Protein AF-C3X3D4-F1 (afdb_monomer)

Solvent-accessible surface area (backbone atoms only — not comparable to full-atom values): 7066 Å² total; per-residue (Å²): 133,85,83,82,81,78,50,73,67,57,62,76,65,52,84,77,65,48,68,48,78,46,81,36,75,95,77,74,46,70,48,34,36,37,31,58,50,78,67,50,47,49,53,46,49,60,73,45,58,93,49,72,76,86,40,87,67,69,54,34,27,53,52,43,20,64,20,31,28,47,97,88,66,46,62,74,42,47,80,85,46,24,65,65,52,58,71,46,61,64,71,58,44,52,58,51,28,56,51,46,28,52,54,55,66,67,36,71,85,61,54,72,75,69,77,76,122

Structure (mmCIF, N/CA/C/O backbone):
data_AF-C3X3D4-F1
#
_entry.id   AF-C3X3D4-F1
#
loop_
_atom_site.group_PDB
_atom_site.id
_atom_site.type_symbol
_atom_site.label_atom_id
_atom_site.label_alt_id
_atom_site.label_comp_id
_atom_site.label_asym_id
_atom_site.label_entity_id
_atom_site.label_seq_id
_atom_site.pdbx_PDB_ins_code
_atom_site.Cartn_x
_atom_site.Cartn_y
_atom_site.Cartn_z
_atom_site.occupancy
_atom_site.B_iso_or_equiv
_atom_site.auth_seq_id
_atom_site.auth_comp_id
_atom_site.auth_asym_id
_atom_site.auth_atom_id
_atom_site.pdbx_PDB_model_num
ATOM 1 N N . MET A 1 1 ? -11.323 19.775 30.405 1.00 48.88 1 MET A N 1
ATOM 2 C CA . MET A 1 1 ? -11.805 18.625 29.609 1.00 48.88 1 MET A CA 1
ATOM 3 C C . MET A 1 1 ? -10.950 17.421 29.965 1.00 48.88 1 MET A C 1
ATOM 5 O O . MET A 1 1 ? -9.736 17.536 29.899 1.00 48.88 1 MET A O 1
ATOM 9 N N . GLY A 1 2 ? -11.553 16.330 30.446 1.00 62.31 2 GLY A N 1
ATOM 10 C CA . GLY A 1 2 ? -10.811 15.127 30.833 1.00 62.31 2 GLY A CA 1
ATOM 11 C C . GLY A 1 2 ? -10.296 14.389 29.601 1.00 62.31 2 GLY A C 1
ATOM 12 O O . GLY A 1 2 ? -11.075 14.089 28.698 1.00 62.31 2 GLY A O 1
ATOM 13 N N . VAL A 1 3 ? -8.994 14.119 29.557 1.00 70.62 3 VAL A N 1
ATOM 14 C CA . VAL A 1 3 ? -8.379 13.319 28.493 1.00 70.62 3 VAL A CA 1
ATOM 15 C C . VAL A 1 3 ? -8.874 11.880 28.635 1.00 70.62 3 VAL A C 1
ATOM 17 O O . VAL A 1 3 ? -8.678 11.249 29.673 1.00 70.62 3 VAL A O 1
ATOM 20 N N . ARG A 1 4 ? -9.545 11.359 27.605 1.00 79.44 4 ARG A N 1
ATOM 21 C CA . ARG A 1 4 ? -9.984 9.961 27.561 1.00 79.44 4 ARG A CA 1
ATOM 22 C C . ARG A 1 4 ? -8.821 9.120 27.035 1.00 79.44 4 ARG A C 1
ATOM 24 O O . ARG A 1 4 ? -8.538 9.140 25.843 1.00 79.44 4 ARG A O 1
ATOM 31 N N . LEU A 1 5 ? -8.125 8.421 27.928 1.00 83.50 5 LEU A N 1
ATOM 32 C CA . LEU A 1 5 ? -7.055 7.498 27.545 1.00 83.50 5 LEU A CA 1
ATOM 33 C C . LEU A 1 5 ? -7.665 6.246 26.901 1.00 83.50 5 LEU A C 1
ATOM 35 O O . LEU A 1 5 ? -8.581 5.639 27.460 1.00 83.50 5 LEU A O 1
ATOM 39 N N . LEU A 1 6 ? -7.171 5.871 25.721 1.00 84.25 6 LEU A N 1
ATOM 40 C CA . LEU A 1 6 ? -7.579 4.643 25.040 1.00 84.25 6 LEU A CA 1
ATOM 41 C C . LEU A 1 6 ? -6.879 3.430 25.664 1.00 84.25 6 LEU A C 1
ATOM 43 O O . LEU A 1 6 ? -5.719 3.495 26.069 1.00 84.25 6 LEU A O 1
ATOM 47 N N . SER A 1 7 ? -7.586 2.303 25.728 1.00 84.50 7 SER A N 1
ATOM 48 C CA . SER A 1 7 ? -7.010 1.020 26.133 1.00 84.50 7 SER A CA 1
ATOM 49 C C . SER A 1 7 ? -6.265 0.365 24.965 1.00 84.50 7 SER A C 1
ATOM 51 O O . SER A 1 7 ? -6.574 0.616 23.801 1.00 84.50 7 SER A O 1
ATOM 53 N N . LYS A 1 8 ? -5.318 -0.540 25.257 1.00 83.12 8 LYS A N 1
ATOM 54 C CA . LYS A 1 8 ? -4.573 -1.296 24.230 1.00 83.12 8 LYS A CA 1
ATOM 55 C C . LYS A 1 8 ? -5.503 -1.955 23.201 1.00 83.12 8 LYS A C 1
ATOM 57 O O . LYS A 1 8 ? -5.236 -1.885 22.010 1.00 83.12 8 LYS A O 1
ATOM 62 N N . ALA A 1 9 ? -6.601 -2.565 23.652 1.00 82.38 9 ALA A N 1
ATOM 63 C CA . ALA A 1 9 ? -7.581 -3.200 22.770 1.00 82.38 9 ALA A CA 1
ATOM 64 C C . ALA A 1 9 ? -8.336 -2.187 21.892 1.00 82.38 9 ALA A C 1
ATOM 66 O O . ALA A 1 9 ? -8.627 -2.490 20.741 1.00 82.38 9 ALA A O 1
ATOM 67 N N . ALA A 1 10 ? -8.615 -0.986 22.410 1.00 80.12 10 ALA A N 1
ATOM 68 C CA . ALA A 1 10 ? -9.251 0.074 21.632 1.00 80.12 10 ALA A CA 1
ATOM 69 C C . ALA A 1 10 ? -8.319 0.626 20.544 1.00 80.12 10 ALA A C 1
ATOM 71 O O . ALA A 1 10 ? -8.792 0.917 19.455 1.00 80.12 10 ALA A O 1
ATOM 72 N N . ILE A 1 11 ? -7.012 0.721 20.817 1.00 79.12 11 ILE A N 1
ATOM 73 C CA . ILE A 1 11 ? -6.010 1.152 19.830 1.00 79.12 11 ILE A CA 1
ATOM 74 C C . ILE A 1 11 ? -5.796 0.063 18.772 1.00 79.12 11 ILE A C 1
ATOM 76 O O . ILE A 1 11 ? -5.850 0.342 17.585 1.00 79.12 11 ILE A O 1
ATOM 80 N N . LEU A 1 12 ? -5.602 -1.195 19.182 1.00 75.62 12 LEU A N 1
ATOM 81 C CA . LEU A 1 12 ? -5.363 -2.302 18.243 1.00 75.62 12 LEU A CA 1
ATOM 82 C C . LEU A 1 12 ? -6.600 -2.687 17.416 1.00 75.62 12 LEU A C 1
ATOM 84 O O . LEU A 1 12 ? -6.458 -3.304 16.366 1.00 75.62 12 LEU A O 1
ATOM 88 N N . GLY A 1 13 ? -7.804 -2.379 17.904 1.00 69.31 13 GLY A N 1
ATOM 89 C CA . GLY A 1 13 ? -9.063 -2.630 17.201 1.00 69.31 13 GLY A CA 1
ATOM 90 C C . GLY A 1 13 ? -9.576 -1.440 16.391 1.00 69.31 13 GLY A C 1
ATOM 91 O O . GLY A 1 13 ? -10.616 -1.560 15.739 1.00 69.31 13 GLY A O 1
ATOM 92 N N . ALA A 1 14 ? -8.899 -0.293 16.448 1.00 74.00 14 ALA A N 1
ATOM 93 C CA . ALA A 1 14 ? -9.299 0.872 15.684 1.00 74.00 14 ALA A CA 1
ATOM 94 C C . ALA A 1 14 ? -9.028 0.635 14.190 1.00 74.00 14 ALA A C 1
ATOM 96 O O . ALA A 1 14 ? -7.987 0.127 13.782 1.00 74.00 14 ALA A O 1
ATOM 97 N N . LYS A 1 15 ? -10.024 0.956 13.360 1.00 64.38 15 LYS A N 1
ATOM 98 C CA . LYS A 1 15 ? -9.918 0.908 11.897 1.00 64.38 15 LYS A CA 1
ATOM 99 C C . LYS A 1 15 ? -9.552 2.297 11.389 1.00 64.38 15 LYS A C 1
ATOM 101 O O . LYS A 1 15 ? -10.358 2.957 10.743 1.00 64.38 15 LYS A O 1
ATOM 106 N N . ASP A 1 16 ? -8.363 2.756 11.754 1.00 66.31 16 ASP A N 1
ATOM 107 C CA . ASP A 1 16 ? -7.810 4.047 11.322 1.00 66.31 16 ASP A CA 1
ATOM 108 C C . ASP A 1 16 ? -7.097 3.961 9.965 1.00 66.31 16 ASP A C 1
ATOM 110 O O . ASP A 1 16 ? -6.826 4.986 9.340 1.00 66.31 16 ASP A O 1
ATOM 114 N N . ALA A 1 17 ? -6.863 2.748 9.456 1.00 68.69 17 ALA A N 1
ATOM 115 C CA . ALA A 1 17 ? -6.344 2.543 8.114 1.00 68.69 17 ALA A CA 1
ATOM 116 C C . ALA A 1 17 ? -7.393 2.938 7.060 1.00 68.69 17 ALA A C 1
ATOM 118 O O . ALA A 1 17 ? -8.334 2.190 6.775 1.00 68.69 17 ALA A O 1
ATOM 119 N N . HIS A 1 18 ? -7.213 4.121 6.474 1.00 78.69 18 HIS A N 1
ATOM 120 C CA . HIS A 1 18 ? -7.987 4.566 5.322 1.00 78.69 18 HIS A CA 1
ATOM 121 C C . HIS A 1 18 ? -7.794 3.578 4.164 1.00 78.69 18 HIS A C 1
ATOM 123 O O . HIS A 1 18 ? -6.669 3.162 3.875 1.00 78.69 18 HIS A O 1
ATOM 129 N N . GLN A 1 19 ? -8.890 3.180 3.524 1.00 86.25 19 GLN A N 1
ATOM 130 C CA . GLN A 1 19 ? -8.876 2.272 2.382 1.00 86.25 19 GLN A CA 1
ATOM 131 C C . GLN A 1 19 ? -9.795 2.806 1.291 1.00 86.25 19 GLN A C 1
ATOM 133 O O . GLN A 1 19 ? -10.861 3.347 1.583 1.00 86.25 19 GLN A O 1
ATOM 138 N N . GLU A 1 20 ? -9.383 2.648 0.041 1.00 89.50 20 GLU A N 1
ATOM 139 C CA . GLU A 1 20 ? -10.125 3.110 -1.119 1.00 89.50 20 GLU A CA 1
ATOM 140 C C . GLU A 1 20 ? -10.130 2.038 -2.208 1.00 89.50 20 GLU A C 1
ATOM 142 O O . GLU A 1 20 ? -9.086 1.513 -2.593 1.00 89.50 20 GLU A O 1
ATOM 147 N N . VAL A 1 21 ? -11.321 1.721 -2.716 1.00 91.56 21 VAL A N 1
ATOM 148 C CA . VAL A 1 21 ? -11.490 0.775 -3.820 1.00 91.56 21 VAL A CA 1
ATOM 149 C C . VAL A 1 21 ? -11.468 1.542 -5.135 1.00 91.56 21 VAL A C 1
ATOM 151 O O . VAL A 1 21 ? -12.304 2.414 -5.373 1.00 91.56 21 VAL A O 1
ATOM 154 N N . VAL A 1 22 ? -10.528 1.193 -6.008 1.00 91.69 22 VAL A N 1
ATOM 155 C CA . VAL A 1 22 ? -10.326 1.831 -7.308 1.00 91.69 22 VAL A CA 1
ATOM 156 C C . VAL A 1 22 ? -10.683 0.855 -8.415 1.00 91.69 22 VAL A C 1
ATOM 158 O O . VAL A 1 22 ? -10.134 -0.242 -8.498 1.00 91.69 22 VAL A O 1
ATOM 161 N N . HIS A 1 23 ? -11.586 1.267 -9.301 1.00 92.38 23 HIS A N 1
ATOM 162 C CA . HIS A 1 23 ? -11.913 0.487 -10.489 1.00 92.38 23 HIS A CA 1
ATOM 163 C C . HIS A 1 23 ? -10.834 0.644 -11.573 1.00 92.38 23 HIS A C 1
ATOM 165 O O . HIS A 1 23 ? -10.494 1.767 -11.966 1.00 92.38 23 HIS A O 1
ATOM 171 N N . VAL A 1 24 ? -10.328 -0.485 -12.072 1.00 91.50 24 VAL A N 1
ATOM 172 C CA . VAL A 1 24 ? -9.278 -0.590 -13.093 1.00 91.50 24 VAL A CA 1
ATOM 173 C C . VAL A 1 24 ? -9.855 -1.314 -14.308 1.00 91.50 24 VAL A C 1
ATOM 175 O O . VAL A 1 24 ? -9.793 -2.541 -14.417 1.00 91.50 24 VAL A O 1
ATOM 178 N N . GLY A 1 25 ? -10.423 -0.542 -15.237 1.00 88.88 25 GLY A N 1
ATOM 179 C CA . GLY A 1 25 ? -11.061 -1.076 -16.445 1.00 88.88 25 GLY A CA 1
ATOM 180 C C . GLY A 1 25 ? -10.101 -1.908 -17.298 1.00 88.88 25 GLY A C 1
ATOM 181 O O . GLY A 1 25 ? -10.475 -2.961 -17.804 1.00 88.88 25 GLY A O 1
ATOM 182 N N . GLU A 1 26 ? -8.835 -1.500 -17.364 1.00 89.50 26 GLU A N 1
ATOM 183 C CA . GLU A 1 26 ? -7.755 -2.193 -18.072 1.00 89.50 26 GLU A CA 1
ATOM 184 C C . GLU A 1 26 ? -7.484 -3.610 -17.543 1.00 89.50 26 GLU A C 1
ATOM 186 O O . GLU A 1 26 ? -6.984 -4.455 -18.283 1.00 89.50 26 GLU A O 1
ATOM 191 N N . TRP A 1 27 ? -7.798 -3.881 -16.273 1.00 87.88 27 TRP A N 1
ATOM 192 C CA . TRP A 1 27 ? -7.662 -5.205 -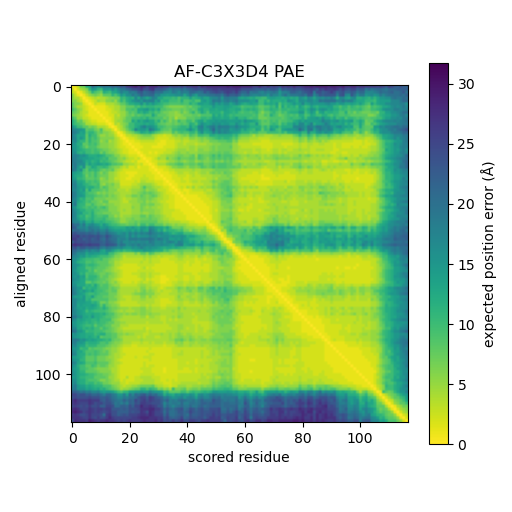15.655 1.00 87.88 27 TRP A CA 1
ATOM 193 C C . TRP A 1 27 ? -9.008 -5.930 -15.529 1.00 87.88 27 TRP A C 1
ATOM 195 O O . TRP A 1 27 ? -9.050 -7.061 -15.054 1.00 87.88 27 TRP A O 1
ATOM 205 N N . GLY A 1 28 ? -10.106 -5.298 -15.962 1.00 89.44 28 GLY A N 1
ATOM 206 C CA . GLY A 1 28 ? -11.456 -5.858 -15.886 1.00 89.44 28 GLY A CA 1
ATOM 207 C C . GLY A 1 28 ? -11.987 -6.009 -14.458 1.00 89.44 28 GLY A C 1
ATOM 208 O O . GLY A 1 28 ? -12.881 -6.820 -14.231 1.00 89.44 28 GLY A O 1
ATOM 209 N N . GLY A 1 29 ? -11.444 -5.260 -13.494 1.00 91.31 29 GLY A N 1
ATOM 210 C CA . GLY A 1 29 ? -11.744 -5.446 -12.075 1.00 91.31 29 GLY A CA 1
ATOM 211 C C . GLY A 1 29 ? -11.489 -4.207 -11.224 1.00 91.31 29 GLY A C 1
ATOM 212 O O . GLY A 1 29 ? -11.246 -3.115 -11.733 1.00 91.31 29 GLY A O 1
ATOM 213 N N . SER A 1 30 ? -11.564 -4.375 -9.908 1.00 92.00 30 SER A N 1
ATOM 214 C CA . SER A 1 30 ? -11.286 -3.320 -8.931 1.00 92.00 30 SER A CA 1
ATOM 215 C C . SER A 1 30 ? -10.192 -3.776 -7.978 1.00 92.00 30 SER A C 1
ATOM 217 O O . SER A 1 30 ? -10.091 -4.960 -7.672 1.00 92.00 30 SER A O 1
ATOM 219 N N . VAL A 1 31 ? -9.390 -2.833 -7.499 1.00 92.94 31 VAL A N 1
ATOM 220 C CA . VAL A 1 31 ? -8.343 -3.078 -6.506 1.00 92.94 31 VAL A CA 1
ATOM 221 C C . VAL A 1 31 ? -8.603 -2.251 -5.258 1.00 92.94 31 VAL A C 1
ATOM 223 O O . VAL A 1 31 ? -9.100 -1.130 -5.358 1.00 92.94 31 VAL A O 1
ATOM 226 N N . CYS A 1 32 ? -8.275 -2.784 -4.083 1.00 92.50 32 CYS A N 1
ATOM 227 C CA . CYS A 1 32 ? -8.350 -2.036 -2.834 1.00 92.50 32 CYS A CA 1
ATOM 228 C C . CYS A 1 32 ? -6.964 -1.499 -2.472 1.00 92.50 32 CYS A C 1
ATOM 230 O O . CYS A 1 32 ? -5.994 -2.252 -2.418 1.0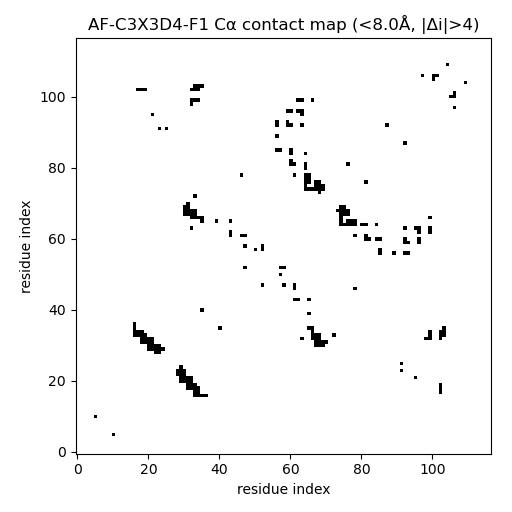0 92.50 32 CYS A O 1
ATOM 232 N N . ILE A 1 33 ? -6.872 -0.193 -2.238 1.00 92.31 33 ILE A N 1
ATOM 233 C CA . ILE A 1 33 ? -5.658 0.497 -1.808 1.00 92.31 33 ILE A CA 1
ATOM 234 C C . ILE A 1 33 ? -5.849 0.914 -0.357 1.00 92.31 33 ILE A C 1
ATOM 236 O O . ILE A 1 33 ? -6.760 1.678 -0.044 1.00 92.31 33 ILE A O 1
ATOM 240 N N . ARG A 1 34 ? -4.971 0.455 0.531 1.00 90.81 34 ARG A N 1
ATOM 241 C CA . ARG A 1 34 ? -4.983 0.803 1.954 1.00 90.81 34 ARG A CA 1
ATOM 242 C C . ARG A 1 3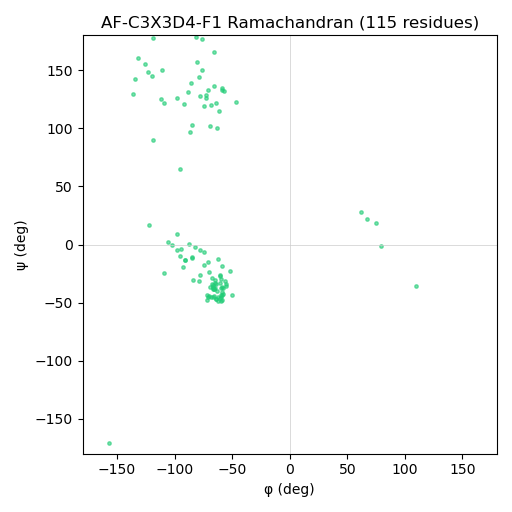4 ? -3.783 1.670 2.323 1.00 90.81 34 ARG A C 1
ATOM 244 O O . ARG A 1 34 ? -2.703 1.546 1.747 1.00 90.81 34 ARG A O 1
ATOM 251 N N . ALA A 1 35 ? -3.966 2.519 3.330 1.00 87.50 35 ALA A N 1
ATOM 252 C CA . ALA A 1 35 ? -2.871 3.173 4.027 1.00 87.50 35 ALA A CA 1
ATOM 253 C C . ALA A 1 35 ? -1.927 2.123 4.637 1.00 87.50 35 ALA A C 1
ATOM 255 O O . ALA A 1 35 ? -2.365 1.150 5.259 1.00 87.50 35 ALA A O 1
ATOM 256 N N . MET A 1 36 ? -0.628 2.329 4.454 1.00 85.56 36 MET A N 1
ATOM 257 C CA . MET A 1 36 ? 0.415 1.504 5.044 1.00 85.56 36 MET A CA 1
ATOM 258 C C . MET A 1 36 ? 0.396 1.666 6.562 1.00 85.56 36 MET A C 1
ATOM 260 O O . MET A 1 36 ? 0.326 2.778 7.092 1.00 85.56 36 MET A O 1
ATOM 264 N N . SER A 1 37 ? 0.522 0.553 7.274 1.00 83.69 37 SER A N 1
ATOM 265 C CA . SER A 1 37 ? 0.892 0.567 8.685 1.00 83.69 37 SER A CA 1
ATOM 266 C C . SER A 1 37 ? 2.321 1.089 8.873 1.00 83.69 37 SER A C 1
ATOM 268 O O . SER A 1 37 ? 3.119 1.143 7.936 1.00 83.69 37 SER A O 1
ATOM 270 N N . GLY A 1 38 ? 2.685 1.435 10.112 1.00 80.06 38 GLY A N 1
ATOM 271 C CA . GLY A 1 38 ? 4.053 1.864 10.429 1.00 80.06 38 GLY A CA 1
ATOM 272 C C . GLY A 1 38 ? 5.124 0.841 10.025 1.00 80.06 38 GLY A C 1
ATOM 273 O O . GLY A 1 38 ? 6.189 1.241 9.571 1.00 80.06 38 GLY A O 1
ATOM 274 N N . ALA A 1 39 ? 4.820 -0.459 10.117 1.00 82.31 39 ALA A N 1
ATOM 275 C CA . ALA A 1 39 ? 5.727 -1.527 9.694 1.00 82.31 39 ALA A CA 1
ATOM 276 C C . ALA A 1 39 ? 5.854 -1.611 8.163 1.00 82.31 39 ALA A C 1
ATOM 278 O O . ALA A 1 39 ? 6.960 -1.714 7.647 1.00 82.31 39 ALA A O 1
ATOM 279 N N . GLU A 1 40 ? 4.740 -1.511 7.430 1.00 84.56 40 GLU A N 1
ATOM 280 C CA . GLU A 1 40 ? 4.755 -1.476 5.957 1.00 84.56 40 GLU A CA 1
ATOM 281 C C . GLU A 1 40 ? 5.475 -0.227 5.434 1.00 84.56 40 GLU A C 1
ATOM 283 O O . GLU A 1 40 ? 6.168 -0.290 4.427 1.00 84.56 40 GLU A O 1
ATOM 288 N N . ARG A 1 41 ? 5.374 0.904 6.140 1.00 83.44 41 ARG A N 1
ATOM 289 C CA . ARG A 1 41 ? 6.104 2.129 5.795 1.00 83.44 41 ARG A CA 1
ATOM 290 C C . ARG A 1 41 ? 7.617 1.992 5.988 1.00 83.44 41 ARG A C 1
ATOM 292 O O . ARG A 1 41 ? 8.370 2.621 5.247 1.00 83.44 41 ARG A O 1
ATOM 299 N N . ASP A 1 42 ? 8.055 1.222 6.978 1.00 84.25 42 ASP A N 1
ATOM 300 C CA . ASP A 1 42 ? 9.475 0.928 7.201 1.00 84.25 42 ASP A CA 1
ATOM 301 C C . ASP A 1 42 ? 10.016 -0.004 6.108 1.00 84.25 42 ASP A C 1
ATOM 303 O O . ASP A 1 42 ? 11.023 0.309 5.478 1.00 84.25 42 ASP A O 1
ATOM 307 N N . ASP A 1 43 ? 9.263 -1.059 5.782 1.00 82.81 43 ASP A N 1
ATOM 308 C CA . ASP A 1 43 ? 9.556 -1.971 4.669 1.00 82.81 43 ASP A CA 1
ATOM 309 C C . ASP A 1 43 ? 9.623 -1.218 3.332 1.00 82.81 43 ASP A C 1
ATOM 311 O O . ASP A 1 43 ? 10.563 -1.380 2.558 1.00 82.81 43 ASP A O 1
ATOM 315 N N . PHE A 1 44 ? 8.687 -0.290 3.110 1.00 84.19 44 PHE A N 1
ATOM 316 C CA . PHE A 1 44 ? 8.714 0.610 1.965 1.00 84.19 44 PHE A CA 1
ATOM 317 C C . PHE A 1 44 ? 9.982 1.457 1.936 1.00 84.19 44 PHE A C 1
ATOM 319 O O . PHE A 1 44 ? 10.624 1.561 0.893 1.00 84.19 44 PHE A O 1
ATOM 326 N N . ARG A 1 45 ? 10.348 2.065 3.073 1.00 81.75 45 ARG A N 1
ATOM 327 C CA . ARG A 1 45 ? 11.549 2.895 3.189 1.00 81.75 45 ARG A CA 1
ATOM 328 C C . ARG A 1 45 ? 12.793 2.083 2.855 1.00 81.75 45 ARG A C 1
ATOM 330 O O . ARG A 1 45 ? 13.608 2.573 2.089 1.00 81.75 45 ARG A O 1
ATOM 337 N N . ALA A 1 46 ? 12.901 0.870 3.387 1.00 84.38 46 ALA A N 1
ATOM 338 C CA . ALA A 1 46 ? 13.998 -0.043 3.102 1.00 84.38 46 ALA A CA 1
ATOM 339 C C . ALA A 1 46 ? 14.026 -0.459 1.623 1.00 84.38 46 ALA A C 1
ATOM 341 O O . ALA A 1 46 ? 15.091 -0.502 1.018 1.00 84.38 46 ALA A O 1
ATOM 342 N N . ALA A 1 47 ? 12.861 -0.699 1.014 1.00 78.69 47 ALA A N 1
ATOM 343 C CA . ALA A 1 47 ? 12.754 -1.072 -0.394 1.00 78.69 47 ALA A CA 1
ATOM 344 C C . ALA A 1 47 ? 13.153 0.060 -1.357 1.00 78.69 47 ALA A C 1
ATOM 346 O O . ALA A 1 47 ? 13.605 -0.217 -2.468 1.00 78.69 47 ALA A O 1
ATOM 347 N N . ILE A 1 48 ? 12.981 1.324 -0.956 1.00 78.44 48 ILE A N 1
ATOM 348 C CA . ILE A 1 48 ? 13.409 2.495 -1.740 1.00 78.44 48 ILE A CA 1
ATOM 349 C C . ILE A 1 48 ? 14.765 3.059 -1.293 1.00 78.44 48 ILE A C 1
ATOM 351 O O . ILE A 1 48 ? 15.265 3.989 -1.927 1.00 78.44 48 ILE A O 1
ATOM 355 N N . ASP A 1 49 ? 15.361 2.530 -0.223 1.00 77.81 49 ASP A N 1
ATOM 356 C CA . ASP A 1 49 ? 16.665 2.962 0.278 1.00 77.81 49 ASP A CA 1
ATOM 357 C C . ASP A 1 49 ? 17.742 2.654 -0.774 1.00 77.81 49 ASP A C 1
ATOM 359 O O . ASP A 1 49 ? 17.870 1.532 -1.262 1.00 77.81 49 ASP A O 1
ATOM 363 N N . GLY A 1 50 ? 18.464 3.686 -1.216 1.00 66.56 50 GLY A N 1
ATOM 364 C CA . GLY A 1 50 ? 19.419 3.582 -2.326 1.00 66.56 50 GLY A CA 1
ATOM 365 C C . GLY A 1 50 ? 18.801 3.594 -3.733 1.00 66.56 50 GLY A C 1
ATOM 366 O O . GLY A 1 50 ? 19.543 3.579 -4.717 1.00 66.56 50 GLY A O 1
ATOM 367 N N . MET A 1 51 ? 17.472 3.676 -3.868 1.00 66.56 51 MET A N 1
ATOM 368 C CA . MET A 1 51 ? 16.813 3.929 -5.150 1.00 66.56 51 MET A CA 1
ATOM 369 C C . MET A 1 51 ? 16.668 5.439 -5.376 1.00 66.56 51 MET A C 1
ATOM 371 O O . MET A 1 51 ? 16.184 6.166 -4.512 1.00 66.56 51 MET A O 1
ATOM 375 N N . GLU A 1 52 ? 17.050 5.928 -6.560 1.00 61.25 52 GLU A N 1
ATOM 376 C CA . GLU A 1 52 ? 16.744 7.306 -6.962 1.00 61.25 52 GLU A CA 1
ATOM 377 C C . GLU A 1 52 ? 15.224 7.480 -7.061 1.00 61.25 52 GLU A C 1
ATOM 379 O O . GLU A 1 52 ? 14.595 7.107 -8.053 1.00 61.25 52 GLU A O 1
ATOM 384 N N . THR A 1 53 ? 14.631 8.066 -6.020 1.00 59.00 53 THR A N 1
ATOM 385 C CA . THR A 1 53 ? 13.199 8.391 -5.932 1.00 59.00 53 THR A CA 1
ATOM 386 C C . THR A 1 53 ? 12.752 9.399 -6.994 1.00 59.00 53 THR A C 1
ATOM 388 O O . THR A 1 53 ? 11.559 9.544 -7.234 1.00 59.00 53 THR A O 1
ATOM 391 N N . ALA A 1 54 ? 13.702 10.050 -7.674 1.00 54.94 54 ALA A N 1
ATOM 392 C CA . ALA A 1 54 ? 13.472 10.935 -8.813 1.00 54.94 54 ALA A CA 1
ATOM 393 C C . ALA A 1 54 ? 13.041 10.196 -10.098 1.00 54.94 54 ALA A C 1
ATOM 395 O O . ALA A 1 54 ? 12.555 10.827 -11.037 1.00 54.94 54 ALA A O 1
ATOM 396 N N . LEU A 1 55 ? 13.204 8.869 -10.168 1.00 55.62 55 LEU A N 1
ATOM 397 C CA . LEU A 1 55 ? 12.782 8.074 -11.321 1.00 55.62 55 LEU A CA 1
ATOM 398 C C . LEU A 1 55 ? 11.310 7.657 -11.185 1.00 55.62 55 LEU A C 1
ATOM 400 O O . LEU A 1 55 ? 10.992 6.630 -10.575 1.00 55.62 55 LEU A O 1
ATOM 404 N N . VAL A 1 56 ? 10.430 8.439 -11.821 1.00 52.12 56 VAL A N 1
ATOM 405 C CA . VAL A 1 56 ? 9.041 8.058 -12.141 1.00 52.12 56 VAL A CA 1
ATOM 406 C C . VAL A 1 56 ? 9.055 6.645 -12.750 1.00 52.12 56 VAL A C 1
ATOM 408 O O . VAL A 1 56 ? 9.795 6.375 -13.695 1.00 52.12 56 VAL A O 1
ATOM 411 N N . GLY A 1 57 ? 8.327 5.711 -12.142 1.00 57.97 57 GLY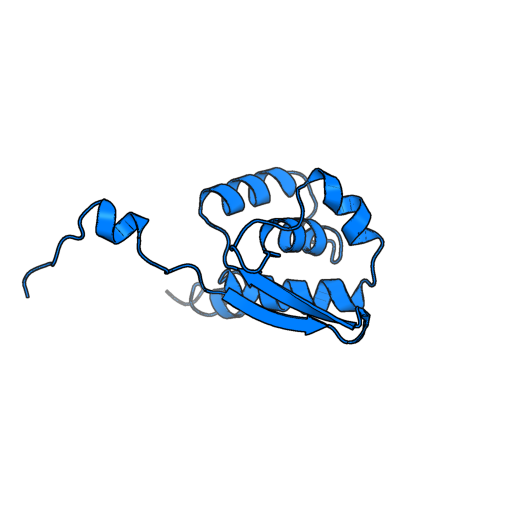 A N 1
ATOM 412 C CA . GLY A 1 57 ? 8.248 4.290 -12.496 1.00 57.97 57 GLY A CA 1
ATOM 413 C C . GLY A 1 57 ? 8.919 3.339 -11.497 1.00 57.97 57 GLY A C 1
ATOM 414 O O . GLY A 1 57 ? 8.410 2.245 -11.240 1.00 57.97 57 GLY A O 1
ATOM 415 N N . LYS A 1 58 ? 10.042 3.730 -10.875 1.00 67.62 58 LYS A N 1
ATOM 416 C CA . LYS A 1 58 ? 10.736 2.853 -9.907 1.00 67.62 58 LYS A CA 1
ATOM 417 C C . LYS A 1 58 ? 10.072 2.851 -8.533 1.00 67.62 58 LYS A C 1
ATOM 419 O O . LYS A 1 58 ? 10.094 1.825 -7.857 1.00 67.62 58 LYS A O 1
ATOM 424 N N . PHE A 1 59 ? 9.468 3.972 -8.162 1.00 80.06 59 PHE A N 1
ATOM 425 C CA . PHE A 1 59 ? 8.829 4.198 -6.867 1.00 80.06 59 PHE A CA 1
ATOM 426 C C . PHE A 1 59 ? 7.384 3.665 -6.793 1.00 80.06 59 PHE A C 1
ATOM 428 O O . PHE A 1 59 ? 6.934 3.225 -5.739 1.00 80.06 59 PHE A O 1
ATOM 435 N N . GLU A 1 60 ? 6.663 3.651 -7.915 1.00 86.69 60 GLU A N 1
ATOM 436 C CA . GLU A 1 60 ? 5.234 3.305 -7.961 1.00 86.69 60 GLU A CA 1
ATOM 437 C C . GLU A 1 60 ? 4.981 1.827 -7.654 1.00 86.69 60 GLU A C 1
ATOM 439 O O . GLU A 1 60 ? 4.112 1.493 -6.857 1.00 86.69 60 GLU A O 1
ATOM 444 N N . ALA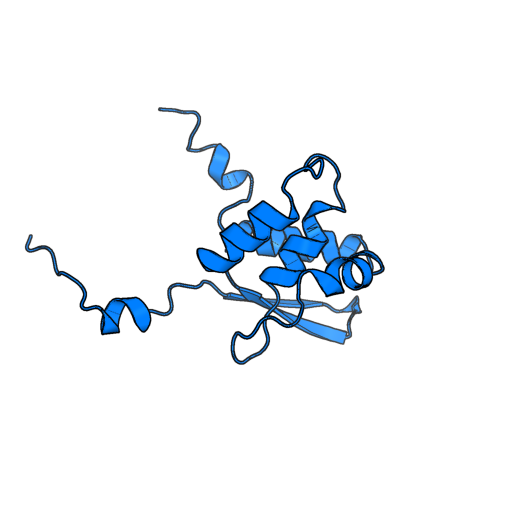 A 1 61 ? 5.771 0.931 -8.246 1.00 88.62 61 ALA A N 1
ATOM 445 C CA . ALA A 1 61 ? 5.615 -0.506 -8.051 1.00 88.62 61 ALA A CA 1
ATOM 446 C C . ALA A 1 61 ? 5.816 -0.973 -6.590 1.00 88.62 61 ALA A C 1
ATOM 448 O O . ALA A 1 61 ? 4.933 -1.674 -6.099 1.00 88.62 61 ALA A O 1
ATOM 449 N N . PRO A 1 62 ? 6.885 -0.590 -5.855 1.00 88.44 62 PRO A N 1
ATOM 450 C CA . PRO A 1 62 ? 7.014 -0.949 -4.439 1.00 88.44 62 PRO A CA 1
ATOM 451 C C . PRO A 1 62 ? 5.931 -0.304 -3.565 1.00 88.44 62 PRO A C 1
ATOM 453 O O . PRO A 1 62 ? 5.457 -0.937 -2.625 1.00 88.44 62 PRO A O 1
ATOM 456 N N . LEU A 1 63 ? 5.470 0.908 -3.898 1.00 89.56 63 LEU A N 1
ATOM 457 C CA . LEU A 1 63 ? 4.349 1.530 -3.189 1.00 89.56 63 LEU A CA 1
ATOM 458 C C . LEU A 1 63 ? 3.060 0.720 -3.376 1.00 89.56 63 LEU A C 1
ATOM 460 O O . LEU A 1 63 ? 2.351 0.436 -2.413 1.00 89.56 63 LEU A O 1
ATOM 464 N N . LEU A 1 64 ? 2.753 0.328 -4.612 1.00 91.44 64 LEU A N 1
ATOM 465 C CA . LEU A 1 64 ? 1.576 -0.476 -4.929 1.00 91.44 64 LEU A CA 1
ATOM 466 C C . LEU A 1 64 ? 1.660 -1.877 -4.334 1.00 91.44 64 LEU A C 1
ATOM 468 O O . LEU A 1 64 ? 0.656 -2.369 -3.828 1.00 91.44 64 LEU A O 1
ATOM 472 N N . ALA A 1 65 ? 2.845 -2.486 -4.304 1.00 91.56 65 ALA A N 1
ATOM 473 C CA . ALA A 1 65 ? 3.031 -3.793 -3.687 1.00 91.56 65 ALA A CA 1
ATOM 474 C C . ALA A 1 65 ? 2.619 -3.799 -2.204 1.00 91.56 65 ALA A C 1
ATOM 476 O O . ALA A 1 65 ? 2.012 -4.752 -1.724 1.00 91.56 65 ALA A O 1
ATOM 477 N N . LEU A 1 66 ? 2.896 -2.705 -1.491 1.00 90.19 66 LEU A N 1
ATOM 478 C CA . LEU A 1 66 ? 2.621 -2.576 -0.060 1.00 90.19 66 LEU A CA 1
ATOM 479 C C . LEU A 1 66 ? 1.250 -1.981 0.273 1.00 90.19 66 LEU A C 1
ATOM 481 O O . LEU A 1 66 ? 0.822 -2.057 1.422 1.00 90.19 66 LEU A O 1
ATOM 485 N N . THR A 1 67 ? 0.560 -1.392 -0.704 1.00 91.81 67 THR A N 1
ATOM 486 C CA . THR A 1 67 ? -0.734 -0.723 -0.489 1.00 91.81 67 THR A CA 1
ATOM 487 C C . THR A 1 67 ? -1.911 -1.474 -1.094 1.00 91.81 67 THR A C 1
ATOM 489 O O . THR A 1 67 ? -3.031 -1.316 -0.608 1.00 91.81 67 THR A O 1
ATOM 492 N N . LEU A 1 68 ? -1.685 -2.308 -2.113 1.00 92.75 68 LEU A N 1
ATOM 493 C CA . LEU A 1 68 ? -2.721 -3.147 -2.704 1.00 92.75 68 LEU A CA 1
ATOM 494 C C . LEU A 1 68 ? -3.052 -4.315 -1.776 1.00 92.75 68 LEU A C 1
ATOM 496 O O . LEU A 1 68 ? -2.205 -5.162 -1.481 1.00 92.75 68 LEU A O 1
ATOM 500 N N . VAL A 1 69 ? -4.305 -4.367 -1.338 1.00 91.81 69 VAL A N 1
ATOM 501 C CA . VAL A 1 69 ? -4.812 -5.385 -0.419 1.00 91.81 69 VAL A CA 1
ATOM 502 C C . VAL A 1 69 ? -6.046 -6.087 -0.976 1.00 91.81 69 VAL A C 1
ATOM 504 O O . VAL A 1 69 ? -6.776 -5.547 -1.806 1.00 91.81 69 VAL A O 1
ATOM 507 N N . ASP A 1 70 ? -6.260 -7.306 -0.502 1.00 89.69 70 ASP A N 1
ATOM 508 C CA . ASP A 1 70 ? -7.469 -8.092 -0.721 1.00 89.69 70 ASP A CA 1
ATOM 509 C C . ASP A 1 70 ? -8.639 -7.590 0.157 1.00 89.69 70 ASP A C 1
ATOM 511 O O . ASP A 1 70 ? -8.461 -6.710 1.006 1.00 89.69 70 ASP A O 1
ATOM 515 N N . GLU A 1 71 ? -9.828 -8.179 0.008 1.00 84.38 71 GLU A N 1
ATOM 516 C CA . GLU A 1 71 ? -11.019 -7.921 0.829 1.00 84.38 71 GLU A CA 1
ATOM 517 C C . GLU A 1 71 ? -10.766 -8.137 2.332 1.00 84.38 71 GLU A C 1
ATOM 519 O O . GLU A 1 71 ? -11.325 -7.429 3.172 1.00 84.38 71 GLU A O 1
ATOM 524 N N . GLU A 1 72 ? -9.877 -9.068 2.693 1.00 81.06 72 GLU A N 1
ATOM 525 C CA . GLU A 1 72 ? -9.464 -9.285 4.087 1.00 81.06 72 GLU A CA 1
ATOM 526 C C . GLU A 1 72 ? -8.451 -8.243 4.607 1.00 81.06 72 GLU A C 1
ATOM 528 O O . GLU A 1 72 ? -8.061 -8.274 5.778 1.00 81.06 72 GLU A O 1
ATOM 533 N N . GLY A 1 73 ? -7.973 -7.331 3.755 1.00 80.56 73 GLY A N 1
ATOM 534 C CA . GLY A 1 73 ? -6.912 -6.382 4.089 1.00 80.56 73 GLY A CA 1
ATOM 535 C C . GLY A 1 73 ? -5.514 -7.012 4.131 1.00 80.56 73 GLY A C 1
ATOM 536 O O . GLY A 1 73 ? -4.598 -6.450 4.737 1.00 80.56 73 GLY A O 1
ATOM 537 N N . LYS A 1 74 ? -5.322 -8.186 3.524 1.00 85.44 74 LYS A N 1
ATOM 538 C CA . LYS A 1 74 ? -3.991 -8.780 3.333 1.00 85.44 74 LYS A CA 1
ATOM 539 C C . LYS A 1 74 ? -3.366 -8.231 2.059 1.00 85.44 74 LYS A C 1
ATOM 541 O O . LYS A 1 74 ? -4.057 -8.107 1.056 1.00 85.44 74 LYS A O 1
ATOM 546 N N . ARG A 1 75 ? -2.069 -7.919 2.100 1.00 88.25 75 ARG A N 1
ATOM 547 C CA . ARG A 1 75 ? -1.316 -7.464 0.922 1.00 88.25 75 ARG A CA 1
ATOM 548 C C . ARG A 1 75 ? -1.415 -8.502 -0.198 1.00 88.25 75 ARG A C 1
ATOM 550 O O . ARG A 1 75 ? -1.208 -9.687 0.059 1.00 88.25 75 ARG A O 1
ATOM 557 N N . LEU A 1 76 ? -1.731 -8.044 -1.407 1.00 90.19 76 LEU A N 1
ATOM 558 C CA . LEU A 1 76 ? -1.813 -8.894 -2.601 1.00 90.19 76 LEU A CA 1
ATOM 559 C C . LEU A 1 76 ? -0.434 -9.231 -3.172 1.00 90.19 76 LEU A C 1
ATOM 561 O O . LEU A 1 76 ? -0.277 -10.257 -3.826 1.00 90.19 76 LEU A O 1
ATOM 565 N N . PHE A 1 77 ? 0.548 -8.367 -2.924 1.00 90.38 77 PHE A N 1
ATOM 566 C CA . PHE A 1 77 ? 1.899 -8.460 -3.461 1.00 90.38 77 PHE A CA 1
ATOM 567 C C . PHE A 1 77 ? 2.928 -8.273 -2.345 1.00 90.38 77 PHE A C 1
ATOM 569 O O . PHE A 1 77 ? 2.633 -7.719 -1.282 1.00 90.38 77 PHE A O 1
ATOM 576 N N . SER A 1 78 ? 4.149 -8.728 -2.599 1.00 87.56 78 SER A N 1
ATOM 577 C CA . SER A 1 78 ? 5.313 -8.461 -1.760 1.00 87.56 78 SER A CA 1
ATOM 578 C C . SER A 1 78 ? 6.384 -7.702 -2.546 1.00 87.56 78 SER A C 1
ATOM 580 O O . SER A 1 78 ? 6.242 -7.452 -3.742 1.00 87.56 78 SER A O 1
ATOM 582 N N . ILE A 1 79 ? 7.483 -7.343 -1.882 1.00 84.06 79 ILE A N 1
ATOM 583 C CA . ILE A 1 79 ? 8.621 -6.669 -2.526 1.00 84.06 79 ILE A CA 1
ATOM 584 C C . ILE A 1 79 ? 9.233 -7.518 -3.654 1.00 84.06 79 ILE A C 1
ATOM 586 O O . ILE A 1 79 ? 9.713 -6.965 -4.640 1.00 84.06 79 ILE A O 1
ATOM 590 N N . ASP A 1 80 ? 9.149 -8.845 -3.556 1.00 86.69 80 ASP A N 1
ATOM 591 C CA . ASP A 1 80 ? 9.609 -9.776 -4.597 1.00 86.69 80 ASP A CA 1
ATOM 592 C C . ASP A 1 80 ? 8.795 -9.654 -5.906 1.00 86.69 80 ASP A C 1
ATOM 594 O O . ASP A 1 80 ? 9.330 -9.783 -7.003 1.00 86.69 80 ASP A O 1
ATOM 598 N N . ASP A 1 81 ? 7.512 -9.282 -5.814 1.00 89.44 81 ASP A N 1
ATOM 599 C CA . ASP A 1 81 ? 6.617 -9.129 -6.969 1.00 89.44 81 ASP A CA 1
ATOM 600 C C . ASP A 1 81 ? 6.763 -7.774 -7.686 1.00 89.44 81 ASP A C 1
ATOM 602 O O . ASP A 1 81 ? 6.097 -7.510 -8.693 1.00 89.44 81 ASP A O 1
ATOM 606 N N . VAL A 1 82 ? 7.626 -6.882 -7.189 1.00 87.12 82 VAL A N 1
ATOM 607 C CA . VAL A 1 82 ? 7.784 -5.519 -7.720 1.00 87.12 82 VAL A CA 1
ATOM 608 C C . VAL A 1 82 ? 8.204 -5.526 -9.188 1.00 87.12 82 VAL A C 1
ATOM 610 O O . VAL A 1 82 ? 7.713 -4.701 -9.960 1.00 87.12 82 VAL A O 1
ATOM 613 N N . GLU A 1 83 ? 9.061 -6.455 -9.617 1.00 86.69 83 GLU A N 1
ATOM 614 C CA . GLU A 1 83 ? 9.434 -6.570 -11.034 1.00 86.69 83 GLU A CA 1
ATOM 615 C C . GLU A 1 83 ? 8.247 -6.980 -11.916 1.00 86.69 83 GLU A C 1
ATOM 617 O O . GLU A 1 83 ? 8.058 -6.424 -13.001 1.00 86.69 83 GLU A O 1
ATOM 622 N N . ALA A 1 84 ? 7.388 -7.880 -11.428 1.00 89.69 84 ALA A N 1
ATOM 623 C CA . ALA A 1 84 ? 6.179 -8.287 -12.136 1.00 89.69 84 ALA A CA 1
ATOM 624 C C . ALA A 1 84 ? 5.165 -7.136 -12.246 1.00 89.69 84 ALA A C 1
ATOM 626 O O . ALA A 1 84 ? 4.518 -6.979 -13.2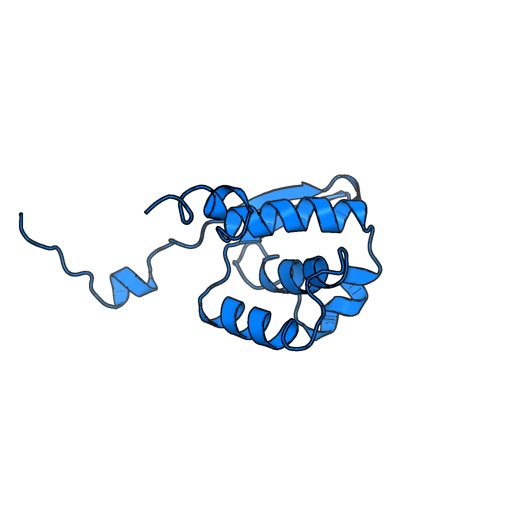87 1.00 89.69 84 ALA A O 1
ATOM 627 N N . LEU A 1 85 ? 5.055 -6.301 -11.206 1.00 87.75 85 LEU A N 1
ATOM 628 C CA . LEU A 1 85 ? 4.262 -5.071 -11.241 1.00 87.75 85 LEU A CA 1
ATOM 629 C C . LEU A 1 85 ? 4.842 -4.059 -12.233 1.00 87.75 85 LEU A C 1
ATOM 631 O O . LEU A 1 85 ? 4.086 -3.520 -13.034 1.00 87.75 85 LEU A O 1
ATOM 635 N N . ARG A 1 86 ? 6.165 -3.849 -12.254 1.00 86.19 86 ARG A N 1
ATOM 636 C CA . ARG A 1 86 ? 6.835 -2.932 -13.201 1.00 86.19 86 ARG A CA 1
ATOM 637 C C . ARG A 1 86 ? 6.636 -3.311 -14.666 1.00 86.19 86 ARG A C 1
ATOM 639 O O . ARG A 1 86 ? 6.662 -2.434 -15.522 1.00 86.19 86 ARG A O 1
ATOM 646 N N . ALA A 1 87 ? 6.416 -4.590 -14.959 1.00 88.62 87 ALA A N 1
ATOM 647 C CA . ALA A 1 87 ? 6.115 -5.059 -16.309 1.00 88.62 87 ALA A CA 1
ATOM 648 C C . ALA A 1 87 ? 4.676 -4.737 -16.775 1.00 88.62 87 ALA A C 1
ATOM 650 O O . ALA A 1 87 ? 4.331 -5.002 -17.929 1.00 88.62 87 ALA A O 1
ATOM 651 N N . LYS A 1 88 ? 3.808 -4.204 -15.901 1.00 89.44 88 LYS A N 1
ATOM 652 C CA . LYS A 1 88 ? 2.437 -3.797 -16.251 1.00 89.44 88 LYS A CA 1
ATOM 653 C C . LYS A 1 88 ? 2.404 -2.417 -16.917 1.00 89.44 88 LYS A C 1
ATOM 655 O O . LYS A 1 88 ? 3.419 -1.762 -17.123 1.00 89.44 88 LYS A O 1
ATOM 660 N N . SER A 1 89 ? 1.199 -1.980 -17.287 1.00 88.00 89 SER A N 1
ATOM 661 C CA . SER A 1 89 ? 0.978 -0.670 -17.907 1.00 88.00 89 SER A CA 1
ATOM 662 C C . SER A 1 89 ? 1.407 0.461 -16.971 1.00 88.00 89 SER A C 1
ATOM 664 O O . SER A 1 89 ? 0.769 0.681 -15.942 1.00 88.00 89 SER A O 1
ATOM 666 N N . ALA A 1 90 ? 2.440 1.210 -17.363 1.00 86.12 90 ALA A N 1
ATOM 667 C CA . ALA A 1 90 ? 2.944 2.355 -16.605 1.00 86.12 90 ALA A CA 1
ATOM 668 C C . ALA A 1 90 ? 1.848 3.396 -16.315 1.00 86.12 90 ALA A C 1
ATOM 670 O O . ALA A 1 90 ? 1.805 3.954 -15.228 1.00 86.12 90 ALA A O 1
ATOM 671 N N . THR A 1 91 ? 0.903 3.603 -17.239 1.00 88.56 91 THR A N 1
ATOM 672 C CA . THR A 1 91 ? -0.232 4.520 -17.037 1.00 88.56 91 THR A CA 1
ATOM 673 C C . THR A 1 91 ? -1.172 4.057 -15.922 1.00 88.56 91 THR A C 1
ATOM 675 O O . THR A 1 91 ? -1.685 4.877 -15.163 1.00 88.56 91 THR A O 1
ATOM 678 N N . VAL A 1 92 ? -1.398 2.743 -15.807 1.00 90.81 92 VAL A N 1
ATOM 679 C CA . VAL A 1 92 ? -2.226 2.176 -14.732 1.00 90.81 92 VAL A CA 1
ATOM 680 C C . VAL A 1 92 ? -1.502 2.308 -13.396 1.00 90.81 92 VAL A C 1
ATOM 682 O O . VAL A 1 92 ? -2.112 2.720 -12.411 1.00 90.81 92 VAL A O 1
ATOM 685 N N . LEU A 1 93 ? -0.205 1.988 -13.370 1.00 89.62 93 LEU A N 1
ATOM 686 C CA . LEU A 1 93 ? 0.615 2.080 -12.163 1.00 89.62 93 LEU A CA 1
ATOM 687 C C . LEU A 1 93 ? 0.699 3.522 -11.649 1.00 89.62 93 LEU A C 1
ATOM 689 O O . LEU A 1 93 ? 0.431 3.730 -10.472 1.00 89.62 93 LEU A O 1
ATOM 693 N N . ASP A 1 94 ? 0.933 4.510 -12.516 1.00 88.31 94 ASP A N 1
ATOM 694 C CA . ASP A 1 94 ? 0.997 5.929 -12.131 1.00 88.31 94 ASP 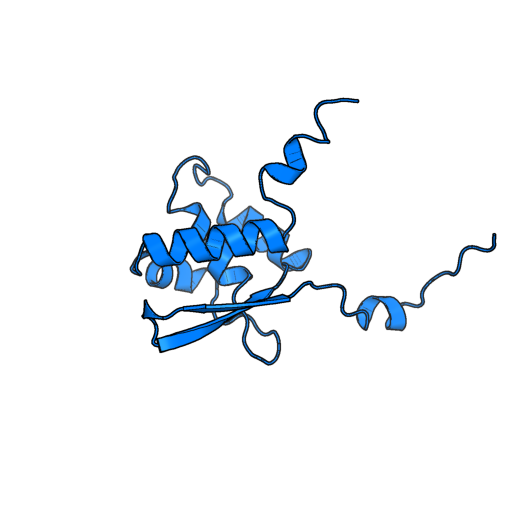A CA 1
ATOM 695 C C . ASP A 1 94 ? -0.328 6.397 -11.523 1.00 88.31 94 ASP A C 1
ATOM 697 O O . ASP A 1 94 ? -0.358 6.990 -10.440 1.00 88.31 94 ASP A O 1
ATOM 701 N N . ARG A 1 95 ? -1.454 6.051 -12.158 1.00 89.69 95 ARG A N 1
ATOM 702 C CA . ARG A 1 95 ? -2.786 6.380 -11.639 1.00 89.69 95 ARG A CA 1
ATOM 703 C C . ARG A 1 95 ? -3.021 5.779 -10.253 1.00 89.69 95 ARG A C 1
ATOM 705 O O . ARG A 1 95 ? -3.491 6.483 -9.358 1.00 89.69 95 ARG A O 1
ATOM 712 N N . LEU A 1 96 ? -2.728 4.490 -10.075 1.00 90.94 96 LEU A N 1
ATOM 713 C CA . LEU A 1 96 ? -2.911 3.814 -8.790 1.00 90.94 96 LEU A CA 1
ATOM 714 C C . LEU A 1 96 ? -1.943 4.358 -7.734 1.00 90.94 96 LEU A C 1
ATOM 716 O O . LEU A 1 96 ? -2.336 4.550 -6.586 1.00 90.94 96 LEU A O 1
ATOM 720 N N . ALA A 1 97 ? -0.702 4.661 -8.110 1.00 89.44 97 ALA A N 1
ATOM 721 C CA . ALA A 1 97 ? 0.312 5.178 -7.205 1.00 89.44 97 ALA A CA 1
ATOM 722 C C . ALA A 1 97 ? -0.044 6.571 -6.680 1.00 89.44 97 ALA A C 1
ATOM 724 O O . ALA A 1 97 ? 0.128 6.825 -5.491 1.00 89.44 97 ALA A O 1
ATOM 725 N N . ARG A 1 98 ? -0.624 7.453 -7.505 1.00 88.19 98 ARG A N 1
ATOM 726 C CA . ARG A 1 98 ? -1.163 8.750 -7.042 1.00 88.19 98 ARG A CA 1
ATOM 727 C C . ARG A 1 98 ? -2.244 8.575 -5.980 1.00 88.19 98 ARG A C 1
ATOM 729 O O . ARG A 1 98 ? -2.272 9.295 -4.985 1.00 88.19 98 ARG A O 1
ATOM 736 N N . ILE A 1 99 ? -3.123 7.593 -6.165 1.00 90.50 99 ILE A N 1
ATOM 737 C CA . ILE A 1 99 ? -4.164 7.275 -5.183 1.00 90.50 99 ILE A CA 1
ATOM 738 C C . ILE A 1 99 ? -3.533 6.725 -3.902 1.00 90.50 99 ILE A C 1
ATOM 740 O O . ILE A 1 99 ? -3.866 7.190 -2.815 1.00 90.50 99 ILE A O 1
ATOM 744 N N . ALA A 1 100 ? -2.574 5.806 -4.020 1.00 89.94 100 ALA A N 1
ATOM 745 C CA . ALA A 1 100 ? -1.831 5.273 -2.885 1.00 89.94 100 ALA A CA 1
ATOM 746 C C . ALA A 1 100 ? -1.085 6.372 -2.111 1.00 89.94 100 ALA A C 1
ATOM 748 O O . ALA A 1 100 ? -1.163 6.406 -0.884 1.00 89.94 100 ALA A O 1
ATOM 749 N N . LEU A 1 101 ? -0.436 7.315 -2.797 1.00 86.88 101 LEU A N 1
ATOM 750 C CA . LEU A 1 101 ? 0.209 8.478 -2.184 1.00 86.88 101 LEU A CA 1
ATOM 751 C C . LEU A 1 101 ? -0.793 9.339 -1.411 1.00 86.88 101 LEU A C 1
ATOM 753 O O . LEU A 1 101 ? -0.498 9.755 -0.291 1.00 86.88 101 LEU A O 1
ATOM 757 N N . ARG A 1 102 ? -1.981 9.601 -1.970 1.00 86.94 102 ARG A N 1
ATOM 758 C CA . ARG A 1 102 ? -3.041 10.362 -1.288 1.00 86.94 102 ARG A CA 1
ATOM 759 C C . ARG A 1 102 ? -3.546 9.625 -0.050 1.00 86.94 102 ARG A C 1
ATOM 761 O O . ARG A 1 102 ? -3.629 10.221 1.018 1.00 86.94 102 ARG A O 1
ATOM 768 N N . VAL A 1 103 ? -3.827 8.327 -0.170 1.00 87.31 103 VAL A N 1
ATOM 769 C CA . VAL A 1 103 ? -4.289 7.481 0.945 1.00 87.31 103 VAL A CA 1
ATOM 770 C C . VAL A 1 103 ? -3.252 7.422 2.074 1.00 87.31 103 VAL A C 1
ATOM 772 O O . VAL A 1 103 ? -3.625 7.379 3.243 1.00 87.31 103 VAL A O 1
ATOM 775 N N . ASN A 1 104 ? -1.961 7.473 1.742 1.00 84.00 104 ASN A N 1
ATOM 776 C CA . ASN A 1 104 ? -0.861 7.470 2.709 1.00 84.00 104 ASN A CA 1
ATOM 777 C C . ASN A 1 104 ? -0.460 8.867 3.219 1.00 84.00 104 ASN A C 1
ATOM 779 O O . ASN A 1 104 ? 0.479 8.970 4.011 1.00 84.00 104 ASN A O 1
ATOM 783 N N . GLY A 1 105 ? -1.127 9.939 2.771 1.00 80.19 105 GLY A N 1
ATOM 784 C CA . GLY A 1 105 ? -0.776 11.316 3.138 1.00 80.19 105 GLY A CA 1
ATOM 785 C C . GLY A 1 105 ? 0.628 11.734 2.679 1.00 80.19 105 GLY A C 1
ATOM 786 O O . GLY A 1 105 ? 1.278 12.537 3.339 1.00 80.19 105 GLY A O 1
ATOM 787 N N . MET A 1 106 ? 1.121 11.140 1.589 1.00 73.44 106 MET A N 1
ATOM 788 C CA . MET A 1 106 ? 2.448 11.377 1.005 1.00 73.44 106 MET A CA 1
ATOM 789 C C . MET A 1 106 ? 2.400 12.205 -0.291 1.00 73.44 106 MET A C 1
ATOM 791 O O . MET A 1 106 ? 3.436 12.403 -0.916 1.00 73.44 106 MET A O 1
ATOM 795 N N . SER A 1 107 ? 1.219 12.647 -0.732 1.00 62.75 107 SER A N 1
ATOM 796 C CA . SER A 1 107 ? 1.093 13.516 -1.914 1.00 62.75 107 SER A CA 1
ATOM 797 C C . SER A 1 107 ? 1.505 14.954 -1.590 1.00 62.75 107 SER A C 1
ATOM 799 O O . SER A 1 107 ? 1.305 15.403 -0.465 1.00 62.75 107 SER A O 1
ATOM 801 N N . ASP A 1 108 ? 2.030 15.669 -2.590 1.00 49.59 108 ASP A N 1
ATOM 802 C CA . ASP A 1 108 ? 2.573 17.042 -2.516 1.00 49.59 108 ASP A CA 1
ATOM 803 C C . ASP A 1 108 ? 1.621 18.075 -1.873 1.00 49.59 108 ASP A C 1
ATOM 805 O O . ASP A 1 108 ? 2.068 19.047 -1.272 1.00 49.59 108 ASP A O 1
ATOM 809 N N . GLU A 1 109 ? 0.309 17.814 -1.870 1.00 45.78 109 GLU A N 1
ATOM 810 C CA . GLU A 1 109 ? -0.688 18.605 -1.127 1.00 45.78 109 GLU A CA 1
ATOM 811 C C . GLU A 1 109 ? -0.421 18.649 0.398 1.00 45.78 109 GLU A C 1
ATOM 813 O O . GLU A 1 109 ? -0.898 19.548 1.085 1.00 45.78 109 GLU A O 1
ATOM 818 N N . ALA A 1 110 ? 0.380 17.724 0.944 1.00 40.12 110 ALA A N 1
ATOM 819 C CA . ALA A 1 110 ? 0.836 17.741 2.336 1.00 40.12 110 ALA A CA 1
ATOM 820 C C . ALA A 1 110 ? 2.101 18.599 2.572 1.00 40.12 110 ALA A C 1
ATOM 822 O O . ALA A 1 110 ? 2.444 18.867 3.724 1.00 40.12 110 ALA A O 1
ATOM 823 N N . GLN A 1 111 ? 2.805 19.037 1.519 1.00 38.72 111 GLN A N 1
ATOM 824 C CA . GLN A 1 111 ? 4.015 19.863 1.636 1.00 38.72 111 GLN A CA 1
ATOM 825 C C . GLN A 1 111 ? 3.756 21.375 1.579 1.00 38.72 111 GLN A C 1
ATOM 827 O O . GLN A 1 111 ? 4.589 22.133 2.081 1.00 38.72 111 GLN A O 1
ATOM 832 N N . GLU A 1 112 ? 2.614 21.842 1.067 1.00 37.50 112 GLU A N 1
ATOM 833 C CA . GLU A 1 112 ? 2.308 23.285 1.045 1.00 37.50 112 GLU A CA 1
ATOM 834 C C . GLU A 1 112 ? 1.919 23.865 2.426 1.00 37.50 112 GLU A C 1
ATOM 836 O O . GLU A 1 112 ? 2.053 25.070 2.643 1.00 37.50 112 GLU A O 1
ATOM 841 N N . GLU A 1 113 ? 1.542 23.029 3.401 1.00 38.47 113 GLU A N 1
ATOM 842 C CA . GLU A 1 113 ? 1.248 23.449 4.789 1.00 38.47 113 GLU A CA 1
ATOM 843 C C . GLU A 1 113 ? 2.472 23.389 5.731 1.00 38.47 113 GLU A C 1
ATOM 845 O O . GLU A 1 113 ? 2.444 23.967 6.817 1.00 38.47 113 GLU A O 1
ATOM 850 N N . ALA A 1 114 ? 3.574 22.734 5.338 1.00 39.75 114 ALA A N 1
ATOM 851 C CA . ALA A 1 114 ? 4.773 22.593 6.180 1.00 39.75 114 ALA A CA 1
ATOM 852 C C . ALA A 1 114 ? 5.859 23.657 5.915 1.00 39.75 114 ALA A C 1
ATOM 854 O O . ALA A 1 114 ? 6.809 23.769 6.685 1.00 39.75 114 ALA A O 1
ATOM 855 N N . ALA A 1 115 ? 5.727 24.453 4.850 1.00 37.53 115 ALA A N 1
ATOM 856 C CA . ALA A 1 115 ? 6.707 25.474 4.461 1.00 37.53 115 ALA A CA 1
ATOM 857 C C . ALA A 1 115 ? 6.356 26.905 4.934 1.00 37.53 115 ALA A C 1
ATOM 859 O O . ALA A 1 115 ? 6.996 27.864 4.501 1.00 37.53 115 ALA A O 1
ATOM 860 N N . LYS A 1 116 ? 5.335 27.076 5.791 1.00 37.31 116 LYS A N 1
ATOM 861 C CA . LYS A 1 116 ? 4.834 28.396 6.232 1.00 37.31 116 LYS A CA 1
ATOM 862 C C . LYS A 1 116 ? 4.848 28.659 7.750 1.00 37.31 116 LYS A C 1
ATOM 864 O O . LYS A 1 116 ? 4.194 29.609 8.176 1.00 37.31 116 LYS A O 1
ATOM 869 N N . ASN A 1 117 ? 5.584 27.892 8.560 1.00 37.88 117 ASN A N 1
ATOM 870 C CA . ASN A 1 117 ? 5.801 28.220 9.982 1.00 37.88 117 ASN A CA 1
ATOM 871 C C . ASN A 1 117 ? 7.268 28.515 10.288 1.00 37.88 117 ASN A C 1
ATOM 873 O O . ASN A 1 117 ? 8.118 27.705 9.859 1.00 37.88 117 ASN A O 1
#

Radius of gyration: 16.12 Å; Cα contacts (8 Å, |Δi|>4): 128; chains: 1; bounding box: 31×38×49 Å

Secondary structure (DSSP, 8-state):
----PPPHHHHHT-----EEEEEEGGGTEEEEEEPPPHHHHHHHHHHHTTS-TTSTTTTHHHHHHHHEE-TTS-BS--GGGHHHHHTS-HHHHHHHHHHHHHHTT-SGGGTTTTS--

pLDDT: mean 78.95, std 15.35, range [37.31, 92.94]

Foldseek 3Di:
DDDDDDDPCRVVPDPPWDKDWAADVVVPGIWIFTAADPVLVVVLCVLCVVPPPVDLLLSLLSLLQRGTADPVRHRPHDSVCSVVSSPDDSVSSVVVSQVSCVSHVNDCVNVVVVPPD

Nearest PDB structures (foldseek):
  2ob9-assembly1_B  TM=7.034E-01  e=4.651E-05  Byrnievirus HK97
  2ob9-assembly1_A  TM=6.862E-01  e=7.510E-05  Byrnievirus HK97
  6xkw-assembly1_n  TM=3.391E-01  e=4.870E+00  Rhodobacter capsulatus SB 1003

Organism: NCBI:txid556268

Sequence (117 aa):
MGVRLLSKAAILGAKDAHQEVVHVGEWGGSVCIRAMSGAERDDFRAAIDGMETALVGKFEAPLLALTLVDEEGKRLFSIDDVEALRAKSATVLDRLARIALRVNGMSDEAQEEAAKN

InterPro domains:
  IPR010411 Phage tail assembly chaperone Gp13-like [PF06222] (9-116)
  IPR038556 Tail assembly chaperone Gp13-like superfamily [G3DSA:3.30.2220.20] (4-117)

Mean predicted aligned error: 8.54 Å

=== Feature glossary ===
Feature key, re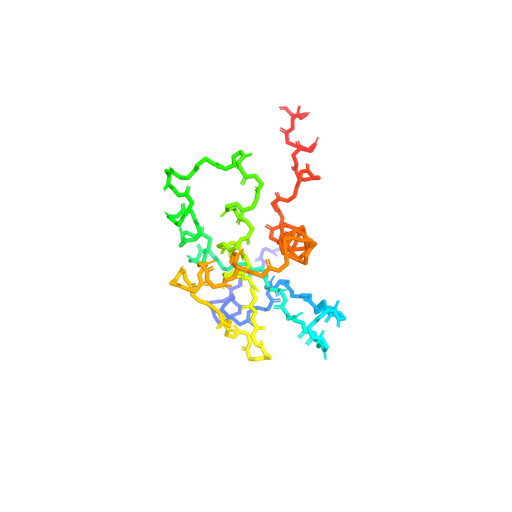ading from the visual/contextual features back to the raw sequence:

Rendered structure images. Six rendered views show the 3D structure from the faces of a cube — i.e. along ±x, ±y, ±z. Rendering representation is drawn randomly per protein from cartoon (secondary-structure ribbons), sticks (backbone bonds), or molecular surface; coloring is either N→C rainbow (blue at the N-terminus through red at the C-terminus) or one color per chain.

Contact-map, Ramachandran, and PAE plots. The contact map is a binary N×N matrix image: pixel (i, j) is dark where Cα_i and Cα_j are within 8 Å and |i−j|>4. Because the |i−j|>4 filter removes local helical contacts, off-diagonal stripes parallel to the main diagonal indicate parallel β-sheets; stripes perpendicular to it indicate antiparallel β-sheets. The Ramachandran plot scatters every residue's (φ, ψ) pair against the sterically allowed regions. The PAE heatmap renders the predicted-aligned-error matrix.

InterPro / GO / CATH / organism. Database cross-references. InterPro integrates a dozen domain/family signature databases into unified entries with residue-range hits. GO terms attach function/process/location labels with evidence codes. CATH codes position the fold in a four-level structural taxonomy. Organism is the NCBI-taxonomy species name.

Nearest PDB structures. The Foldseek neighbor list gives the closest experimentally determined structures in the PDB, ranked by structural alignment. TM-score near 1 means near-identical fold; near 0.3 means only rough topology match. This is how one finds what a novel AlphaFold prediction most resembles in the solved-structure universe.

Predicted aligned error. PAE(i, j) answers: if I align the predicted and true structures on residue i, how far off (in Å) do I expect residue j to be? A block-diagonal PAE matrix with low values on the blocks and high values off-diagonal is the signature of a multi-domain protein with confidently predicted domains but uncertain inter-domain orientation.

Solvent-accessible surface area. Accessible surface area quantifies burial. A residue with SASA near zero is packed into the hydrophobic core; one with SASA >100 Å² sits on the surface. Computed here via the Shrake–Rupley numerical algorithm with a 1.4 Å probe.

B-factor. B-factor (Debye–Waller factor) reflects atomic displacement in the crystal lattice. It is an experimental observable (units Å²), not a prediction; low values mean the atom is pinned down, high values mean it moves or is heterogeneous across the crystal.

pLDDT. For AlphaFold models, the B-factor field carries pLDDT — the model's own estimate of local accuracy on a 0–100 scale. Regions with pLDDT<50 should be treated as essentially unmodeled; they often correspond to intrinsically disordered segments.

Backbone torsions (φ/ψ). φ (phi) and ψ (psi) are the two rotatable backbone dihedrals per residue: φ is the C(i-1)–N–Cα–C torsion, ψ is the N–Cα–C–N(i+1) torsion, both in degrees on (−180°, 180°]. α-helical residues cluster near (−60°, −45°); β-strand residues near (−120°, +130°). A Ramachandran plot is simply a scatter of (φ, ψ) for every residue.

Radius of gyration, Cα contacts, bounding box. Radius of gyration (Rg) is the root-mean-square distance of Cα atoms from their centroid — a single number for overall size and compactness. A globular domain of N residues has Rg ≈ 2.2·N^0.38 Å; an extended or disordered chain has a much larger Rg. The Cα contact count is the number of residue pairs whose Cα atoms are within 8 Å and are more than four positions apart in sequence — a standard proxy for tertiary packing density. The bounding box is the smallest axis-aligned box enclosing all Cα atoms.

Secondary structure (3-state, P-SEA). Three-state secondary structure (P-SEA) collapses the eight DSSP classes into helix (a), strand (b), and coil (c). P-SEA assigns these from Cα geometry alone — distances and angles — without requiring backbone oxygens, so it works on any Cα trace.

Secondary structure (8-state, DSSP). DSSP 8-state secondary structure assigns each residue one of H (α-helix), G (3₁₀-helix), I (π-helix), E (extended β-strand), B (isolated β-bridge), T (hydrogen-bonded turn), S (bend), or '-' (coil). The assignment is computed from backbone hydrogen-bond geometry via the Kabsch–Sander algorithm.

Foldseek 3Di. A 3Di character summarizes, for each residue, the relative orientation of the Cα frame of its nearest spatial neighbor. Because it encodes fold topology rather than chemistry, 3Di alignments detect remote structural similarity that sequence alignment misses.

mmCIF coordinates. The mmCIF block holds the 3D Cartesian coordinates of each backbone atom (N, Cα, C, O) in ångströms. mmCIF is the PDB's canonical archive format — a tagged-loop text representation of the atomic model.

Sequence. Sequence gives the chain of amino acids in standard one-letter code (A=alanine, C=cysteine, …, Y=tyrosine), read N→C. It is th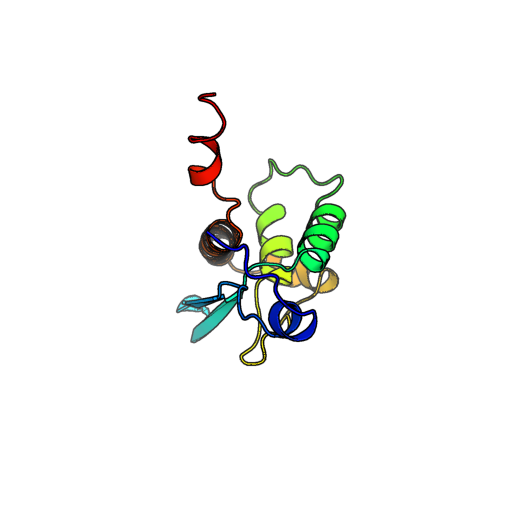e only feature that is directly encoded by the gene; all structural features are derived from the folded form of this sequence.